Protein 3R5L (pdb70)

Structure (mmCIF, N/CA/C/O backbone):
data_3R5L
#
_entry.id   3R5L
#
_cell.length_a   67.167
_cell.length_b   71.045
_cell.length_c   50.528
_cell.angle_alpha   90.000
_cell.angle_beta   90.000
_cell.angle_gamma   90.000
#
_symmetry.space_group_name_H-M   'C 2 2 21'
#
loop_
_entity.id
_entity.type
_entity.pdbx_description
1 polymer 'Deazaflavin-dependent nitroreductase'
2 non-polymer '2-(N-MORPHOLINO)-ETHANESULFONIC ACID'
3 water water
#
loop_
_atom_site.group_PDB
_atom_site.id
_atom_site.type_symbol
_atom_site.label_atom_id
_atom_site.label_alt_id
_atom_site.label_comp_id
_atom_site.label_asym_id
_atom_site.label_entity_id
_atom_site.label_seq_id
_atom_site.pdbx_PDB_ins_code
_atom_site.Cartn_x
_atom_site.Cartn_y
_atom_site.Cartn_z
_atom_site.occupancy
_atom_site.B_iso_or_equiv
_atom_site.auth_seq_id
_atom_site.auth_comp_id
_atom_site.auth_asym_id
_atom_site.auth_atom_id
_atom_site.pdbx_PDB_model_num
ATOM 1 N N . GLY A 1 7 ? 24.577 -30.868 -4.597 1.00 49.67 36 GLY A N 1
ATOM 2 C CA . GLY A 1 7 ? 23.690 -29.998 -5.351 1.00 52.36 36 GLY A CA 1
ATOM 3 C C . GLY A 1 7 ? 23.683 -28.569 -4.821 1.00 50.36 36 GLY A C 1
ATOM 4 O O . GLY A 1 7 ? 22.605 -27.975 -4.639 1.00 45.35 36 GLY A O 1
ATOM 5 N N . LEU A 1 8 ? 24.883 -28.040 -4.544 1.00 46.10 37 LEU A N 1
ATOM 6 C CA . LEU A 1 8 ? 25.080 -26.648 -4.101 1.00 36.27 37 LEU A CA 1
ATOM 7 C C . LEU A 1 8 ? 25.319 -25.734 -5.294 1.00 38.75 37 LEU A C 1
ATOM 8 O O . LEU A 1 8 ? 25.525 -24.527 -5.122 1.00 37.74 37 LEU A O 1
ATOM 13 N N . GLY A 1 9 ? 25.305 -26.310 -6.497 1.00 41.33 38 GLY A N 1
ATOM 14 C CA . GLY A 1 9 ? 25.592 -25.552 -7.704 1.00 47.74 38 GLY A CA 1
ATOM 15 C C . GLY A 1 9 ? 26.906 -24.795 -7.602 1.00 46.66 38 GLY A C 1
ATOM 16 O O . GLY A 1 9 ? 27.957 -25.386 -7.328 1.00 48.99 38 GLY A O 1
ATOM 17 N N . GLY A 1 10 ? 26.849 -23.479 -7.795 1.00 35.93 39 GLY A N 1
ATOM 18 C CA . GLY A 1 10 ? 28.052 -22.667 -7.776 1.00 42.88 39 GLY A CA 1
ATOM 19 C C . GLY A 1 10 ? 28.225 -21.852 -6.513 1.00 41.20 39 GLY A C 1
ATOM 20 O O . GLY A 1 10 ? 29.149 -21.025 -6.443 1.00 39.08 39 GLY A O 1
ATOM 21 N N . THR A 1 11 ? 27.362 -22.105 -5.520 1.00 37.41 40 THR A N 1
ATOM 22 C CA . THR A 1 11 ? 27.214 -21.231 -4.333 1.00 39.87 40 THR A CA 1
ATOM 23 C C . THR A 1 11 ? 28.136 -21.574 -3.157 1.00 35.76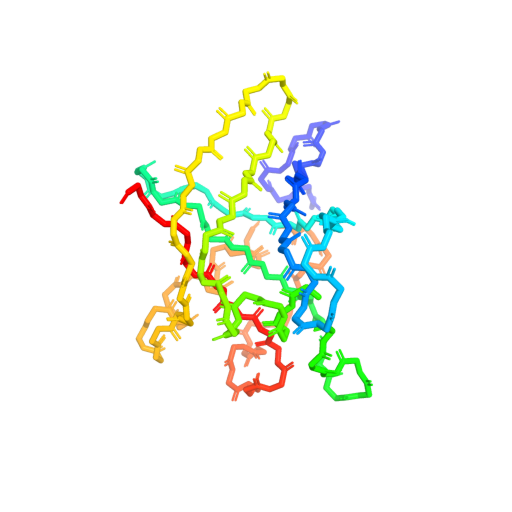 40 THR A C 1
ATOM 24 O O . THR A 1 11 ? 28.265 -20.780 -2.206 1.00 37.54 40 THR A O 1
ATOM 28 N N . PHE A 1 12 ? 28.772 -22.743 -3.209 1.00 36.27 41 PHE A N 1
ATOM 29 C CA . PHE A 1 12 ? 29.582 -23.207 -2.091 1.00 44.18 41 PHE A CA 1
ATOM 30 C C . PHE A 1 12 ? 28.775 -23.002 -0.816 1.00 38.69 41 PHE A C 1
ATOM 31 O O . PHE A 1 12 ? 27.607 -23.396 -0.741 1.00 40.28 41 PHE A O 1
ATOM 39 N N . GLN A 1 13 ? 29.377 -22.373 0.184 1.00 26.98 42 GLN A N 1
ATOM 40 C CA . GLN A 1 13 ? 28.682 -22.287 1.460 1.00 24.87 42 GLN A CA 1
ATOM 41 C C . GLN A 1 13 ? 27.991 -20.944 1.674 1.00 25.48 42 GLN A C 1
ATOM 42 O O . GLN A 1 13 ? 27.505 -20.669 2.757 1.00 28.63 42 GLN A O 1
ATOM 48 N N . LYS A 1 14 ? 27.973 -20.111 0.638 1.00 24.39 43 LYS A N 1
ATOM 49 C CA . LYS A 1 14 ? 27.323 -18.818 0.733 1.00 22.07 43 LYS A CA 1
ATOM 50 C C . LYS A 1 14 ? 26.599 -18.515 -0.554 1.00 25.97 43 LYS A C 1
ATOM 51 O O . LYS A 1 14 ? 27.228 -18.328 -1.598 1.00 27.80 43 LYS A O 1
ATOM 57 N N . ILE A 1 15 ? 25.274 -18.438 -0.482 1.00 16.43 44 ILE A N 1
ATOM 58 C CA . ILE A 1 15 ? 24.457 -18.112 -1.647 1.00 15.31 44 ILE A CA 1
ATOM 59 C C . ILE A 1 15 ? 24.577 -16.609 -1.997 1.00 14.67 44 ILE A C 1
ATOM 60 O O . ILE A 1 15 ? 24.269 -15.723 -1.204 1.00 15.58 44 ILE A O 1
ATOM 65 N N . PRO A 1 16 ? 25.058 -16.303 -3.196 1.00 14.10 45 PRO A N 1
ATOM 66 C CA . PRO A 1 16 ? 25.259 -14.869 -3.487 1.00 13.90 45 PRO A CA 1
ATOM 67 C C . PRO A 1 16 ? 23.967 -14.147 -3.780 1.00 14.41 45 PRO A C 1
ATOM 68 O O . PRO A 1 16 ? 23.138 -14.603 -4.587 1.00 16.81 45 PRO A O 1
ATOM 72 N N . VAL A 1 17 ? 23.811 -12.947 -3.194 1.00 13.01 46 VAL A N 1
ATOM 73 C CA . VAL A 1 17 ? 22.605 -12.149 -3.429 1.00 12.40 46 VAL A CA 1
ATOM 74 C C . VAL A 1 17 ? 23.097 -10.696 -3.541 1.00 19.97 46 VAL A C 1
ATOM 75 O O . VAL A 1 17 ? 23.998 -10.278 -2.807 1.00 23.28 46 VAL A O 1
ATOM 79 N N . ALA A 1 18 ? 22.523 -9.971 -4.479 1.00 12.93 47 ALA A N 1
ATOM 80 C CA . ALA A 1 18 ? 22.867 -8.532 -4.708 1.00 13.63 47 ALA A CA 1
ATOM 81 C C . ALA A 1 18 ? 21.723 -7.677 -4.215 1.00 19.14 47 ALA A C 1
ATOM 82 O O . ALA A 1 18 ? 20.568 -8.099 -4.292 1.00 18.05 47 ALA A O 1
ATOM 84 N N . LEU A 1 19 ? 22.022 -6.480 -3.693 1.00 12.31 48 LEU A N 1
ATOM 85 C CA . LEU A 1 19 ? 20.942 -5.579 -3.312 1.00 14.41 48 LEU A CA 1
ATOM 86 C C . LEU A 1 19 ? 20.820 -4.491 -4.372 1.00 14.34 48 LEU A C 1
ATOM 87 O O . LEU A 1 19 ? 21.731 -3.706 -4.568 1.00 14.71 48 LEU A O 1
ATOM 92 N N . LEU A 1 20 ? 19.707 -4.506 -5.091 1.00 12.66 49 LEU A N 1
ATOM 93 C CA . LEU A 1 20 ? 19.483 -3.572 -6.183 1.00 14.81 49 LEU A CA 1
ATOM 94 C C . LEU A 1 20 ? 18.692 -2.414 -5.674 1.00 13.00 49 LEU A C 1
ATOM 95 O O . LEU A 1 20 ? 17.593 -2.581 -5.140 1.00 14.68 49 LEU A O 1
ATOM 100 N N . THR A 1 21 ? 19.246 -1.219 -5.819 1.00 11.18 50 THR A N 1
ATOM 101 C CA . THR A 1 21 ? 18.458 -0.022 -5.527 1.00 12.44 50 THR A CA 1
ATOM 102 C C . THR A 1 21 ? 18.006 0.649 -6.819 1.00 12.56 50 THR A C 1
ATOM 103 O O . THR A 1 21 ? 18.829 0.906 -7.685 1.00 17.10 50 THR A O 1
ATOM 107 N N . THR A 1 22 ? 16.691 0.882 -6.922 1.00 12.27 51 THR A N 1
ATOM 108 C CA . THR A 1 22 ? 16.070 1.526 -8.073 1.00 11.09 51 THR A CA 1
ATOM 109 C C . THR A 1 22 ? 15.373 2.809 -7.538 1.00 12.22 51 THR A C 1
ATOM 110 O O . THR A 1 22 ? 15.254 2.998 -6.299 1.00 12.88 51 THR A O 1
ATOM 114 N N . THR A 1 23 ? 14.967 3.709 -8.442 1.00 12.25 52 THR A N 1
ATOM 115 C CA . THR A 1 23 ? 14.279 4.930 -8.043 1.00 10.17 52 THR A CA 1
ATOM 116 C C . THR A 1 23 ? 12.811 4.725 -8.361 1.00 11.34 52 THR A C 1
ATOM 117 O O . THR A 1 23 ? 12.467 4.380 -9.521 1.00 16.25 52 THR A O 1
ATOM 121 N N . GLY A 1 24 ? 11.961 5.028 -7.383 1.00 12.91 53 GLY A N 1
ATOM 122 C CA . GLY A 1 24 ? 10.510 4.953 -7.564 1.00 13.51 53 GLY A CA 1
ATOM 123 C C . GLY A 1 24 ? 10.002 5.761 -8.755 1.00 18.04 53 GLY A C 1
ATOM 124 O O . GLY A 1 24 ? 10.247 6.957 -8.888 1.00 17.98 53 GLY A O 1
ATOM 125 N N . ARG A 1 25 ? 9.275 5.102 -9.631 1.00 15.77 54 ARG A N 1
ATOM 126 C CA . ARG A 1 25 ? 8.787 5.751 -10.825 1.00 17.14 54 ARG A CA 1
ATOM 127 C C . ARG A 1 25 ? 7.700 6.769 -10.496 1.00 20.19 54 ARG A C 1
ATOM 128 O O . ARG A 1 25 ? 7.445 7.653 -11.297 1.00 21.85 54 ARG A O 1
ATOM 136 N N . LYS A 1 26 ? 7.109 6.672 -9.303 1.00 17.86 55 LYS A N 1
ATOM 137 C CA . LYS A 1 26 ? 6.131 7.677 -8.911 1.00 23.99 55 LYS A CA 1
ATOM 138 C C . LYS A 1 26 ? 6.685 8.598 -7.840 1.00 26.30 55 LYS A C 1
ATOM 139 O O . LYS A 1 26 ? 6.291 9.768 -7.756 1.00 30.66 55 LYS A O 1
ATOM 145 N N . THR A 1 27 ? 7.595 8.086 -7.020 1.00 22.84 56 THR A N 1
ATOM 146 C CA . THR A 1 27 ? 8.057 8.807 -5.835 1.00 23.13 56 THR A CA 1
ATOM 147 C C . THR A 1 27 ? 9.363 9.555 -6.016 1.00 24.09 56 THR A C 1
ATOM 148 O O . THR A 1 27 ? 9.651 10.518 -5.266 1.00 22.13 56 THR A O 1
ATOM 152 N N . GLY A 1 28 ? 10.161 9.086 -6.974 1.00 19.99 57 GLY A N 1
ATOM 153 C CA . GLY A 1 28 ? 11.547 9.499 -7.108 1.00 20.62 57 GLY A CA 1
ATOM 154 C C . GLY A 1 28 ? 12.409 9.248 -5.874 1.00 16.63 57 GLY A C 1
ATOM 155 O O . GLY A 1 28 ? 13.463 9.902 -5.702 1.00 17.88 57 GLY A O 1
ATOM 156 N N . GLN A 1 29 ? 12.003 8.292 -5.023 1.00 14.24 58 GLN A N 1
ATOM 157 C CA . GLN A 1 29 ? 12.799 7.870 -3.864 1.00 16.96 58 GLN A CA 1
ATOM 158 C C . GLN A 1 29 ? 13.303 6.437 -4.017 1.00 15.05 58 GLN A C 1
ATOM 159 O O . GLN A 1 29 ? 12.682 5.638 -4.707 1.00 16.14 58 GLN A O 1
ATOM 165 N N . PRO A 1 30 ? 14.435 6.143 -3.381 1.00 15.71 59 PRO A N 1
ATOM 166 C CA . PRO A 1 30 ? 15.012 4.810 -3.615 1.00 12.18 59 PRO A CA 1
ATOM 167 C C . PRO A 1 30 ? 14.177 3.681 -3.048 1.00 14.59 59 PRO A C 1
ATOM 168 O O . PRO A 1 30 ? 13.482 3.823 -2.040 1.00 15.23 59 PRO A O 1
ATOM 172 N N . ARG A 1 31 ? 14.308 2.512 -3.692 1.00 12.29 60 ARG A N 1
ATOM 173 C CA . ARG A 1 31 ? 13.720 1.265 -3.172 1.00 12.04 60 ARG A CA 1
ATOM 174 C C . ARG A 1 31 ? 14.776 0.183 -3.299 1.00 12.39 60 ARG A C 1
ATOM 175 O O . ARG A 1 31 ? 15.494 0.178 -4.301 1.00 17.03 60 ARG A O 1
ATOM 183 N N . VAL A 1 32 ? 14.867 -0.741 -2.321 1.00 11.97 61 VAL A N 1
ATOM 184 C CA . VAL A 1 32 ? 15.912 -1.795 -2.431 1.00 12.77 61 VAL A CA 1
ATOM 185 C C . VAL A 1 32 ? 15.283 -3.188 -2.508 1.00 14.35 61 VAL A C 1
ATOM 186 O O . VAL A 1 32 ? 14.223 -3.403 -1.942 1.00 14.20 61 VAL A O 1
ATOM 190 N N . ASN A 1 33 ? 15.906 -4.062 -3.296 1.00 12.47 62 ASN A N 1
ATOM 191 C CA . ASN A 1 33 ? 15.417 -5.449 -3.485 1.00 11.82 62 ASN A CA 1
ATOM 192 C C . ASN A 1 33 ? 16.617 -6.393 -3.579 1.00 13.34 62 ASN A C 1
ATOM 193 O O . ASN A 1 33 ? 17.479 -6.235 -4.417 1.00 14.90 62 ASN A O 1
ATOM 198 N N . PRO A 1 34 ? 16.619 -7.462 -2.751 1.00 13.06 63 PRO A N 1
ATOM 199 C CA . PRO A 1 34 ? 17.644 -8.520 -2.927 1.00 12.64 63 PRO A CA 1
ATOM 200 C C . PRO A 1 34 ? 17.294 -9.425 -4.074 1.00 13.27 63 PRO A C 1
ATOM 201 O O . PRO A 1 34 ? 16.117 -9.817 -4.211 1.00 15.61 63 PRO A O 1
ATOM 205 N N . LEU A 1 35 ? 18.284 -9.700 -4.910 1.00 11.13 64 LEU A N 1
ATOM 206 C CA . LEU A 1 35 ? 18.039 -10.480 -6.140 1.00 10.08 64 LEU A CA 1
ATOM 207 C C . LEU A 1 35 ? 19.199 -11.396 -6.362 1.00 11.74 64 LEU A C 1
ATOM 208 O O . LEU A 1 35 ? 20.350 -11.044 -6.082 1.00 11.63 64 LEU A O 1
ATOM 213 N N . TYR A 1 36 ? 18.943 -12.565 -6.997 1.00 10.27 65 TYR A N 1
ATOM 214 C CA . TYR A 1 36 ? 20.062 -13.341 -7.468 1.00 13.42 65 TYR A CA 1
ATOM 215 C C . TYR A 1 36 ? 20.670 -12.701 -8.754 1.00 15.39 65 TYR A C 1
ATOM 216 O O . TYR A 1 36 ? 20.040 -11.893 -9.428 1.00 13.06 65 TYR A O 1
ATOM 225 N N . PHE A 1 37 ? 21.933 -13.018 -9.019 1.00 12.34 66 PHE A N 1
ATOM 226 C CA . PHE A 1 37 ? 22.640 -12.318 -10.089 1.00 14.62 66 PHE A CA 1
ATOM 227 C C . PHE A 1 37 ? 23.790 -13.116 -10.661 1.00 13.35 66 PHE A C 1
ATOM 228 O O . PHE A 1 37 ? 24.167 -14.177 -10.112 1.00 14.02 66 PHE A O 1
ATOM 236 N N . LEU A 1 38 ? 24.301 -12.677 -11.815 1.00 13.07 67 LEU A N 1
ATOM 237 C CA . LEU A 1 38 ? 25.566 -13.199 -12.275 1.00 13.11 67 LEU A CA 1
ATOM 238 C C . LEU A 1 38 ? 26.456 -12.012 -12.529 1.00 17.45 67 LEU A C 1
ATOM 239 O O . LEU A 1 38 ? 25.990 -10.922 -12.894 1.00 16.35 67 LEU A O 1
ATOM 244 N N . ARG A 1 39 ? 27.755 -12.200 -12.419 1.00 18.80 68 ARG A N 1
ATOM 245 C CA A ARG A 1 39 ? 28.638 -11.147 -12.905 0.56 21.59 68 ARG A CA 1
ATOM 246 C CA B ARG A 1 39 ? 28.697 -11.168 -12.835 0.44 24.35 68 ARG A CA 1
ATOM 247 C C . ARG A 1 39 ? 29.311 -11.588 -14.172 1.00 27.60 68 ARG A C 1
ATOM 248 O O . ARG A 1 39 ? 29.832 -12.698 -14.278 1.00 28.48 68 ARG A O 1
ATOM 263 N N . ASP A 1 40 ? 29.281 -10.716 -15.164 1.00 20.78 69 ASP A N 1
ATOM 264 C CA . ASP A 1 40 ? 29.877 -11.035 -16.454 1.00 24.65 69 ASP A CA 1
ATOM 265 C C . ASP A 1 40 ? 30.764 -9.898 -16.836 1.00 34.27 69 ASP A C 1
ATOM 266 O O . ASP A 1 40 ? 30.315 -8.964 -17.490 1.00 28.77 69 ASP A O 1
ATOM 271 N N . GLY A 1 41 ? 32.017 -9.970 -16.408 1.00 39.02 70 GLY A N 1
ATOM 272 C CA . GLY A 1 41 ? 32.926 -8.864 -16.598 1.00 41.01 70 GLY A CA 1
ATOM 273 C C . GLY A 1 41 ? 32.420 -7.708 -15.777 1.00 38.60 70 GLY A C 1
ATOM 274 O O . GLY A 1 41 ? 32.293 -7.821 -14.550 1.00 34.41 70 GLY A O 1
ATOM 275 N N . GLY A 1 42 ? 32.114 -6.600 -16.452 1.00 27.83 71 GLY A N 1
ATOM 276 C CA . GLY A 1 42 ? 31.664 -5.396 -15.779 1.00 27.25 71 GLY A CA 1
ATOM 277 C C . GLY A 1 42 ? 30.151 -5.344 -15.649 1.00 25.00 71 GLY A C 1
ATOM 278 O O . GLY A 1 42 ? 29.589 -4.431 -15.030 1.00 28.64 71 GLY A O 1
ATOM 279 N N . ARG A 1 43 ? 29.485 -6.350 -16.207 1.00 22.72 72 ARG A N 1
ATOM 280 C CA . ARG A 1 43 ? 28.019 -6.365 -16.162 1.00 23.09 72 ARG A CA 1
ATOM 281 C C . ARG A 1 43 ? 27.580 -7.088 -14.915 1.00 17.64 72 ARG A C 1
ATOM 282 O O . ARG A 1 43 ? 28.238 -8.006 -14.432 1.00 21.72 72 ARG A O 1
ATOM 290 N N . VAL A 1 44 ? 26.412 -6.727 -14.438 1.00 15.26 73 VAL A N 1
ATOM 291 C CA . VAL A 1 44 ? 25.740 -7.526 -13.437 1.00 16.45 73 VAL A CA 1
ATOM 292 C C . VAL A 1 44 ? 24.384 -7.837 -14.024 1.00 14.57 73 VAL A C 1
ATOM 293 O O . VAL A 1 44 ? 23.630 -6.938 -14.387 1.00 19.95 73 VAL A O 1
ATOM 297 N N . ILE A 1 45 ? 24.086 -9.115 -14.134 1.00 11.38 74 ILE A N 1
ATOM 298 C CA . ILE A 1 45 ? 22.796 -9.553 -14.611 1.00 13.60 74 ILE A CA 1
ATOM 299 C C . ILE A 1 45 ? 21.945 -9.938 -13.417 1.00 15.82 74 ILE A C 1
ATOM 300 O O . ILE A 1 45 ? 22.316 -10.780 -12.636 1.00 18.82 74 ILE A O 1
ATOM 305 N N . VAL A 1 46 ? 20.765 -9.351 -13.294 1.00 13.68 75 VAL A N 1
ATOM 306 C CA . VAL A 1 46 ? 19.867 -9.693 -12.193 1.00 13.73 75 VAL A CA 1
ATOM 307 C C . VAL A 1 46 ? 18.582 -10.276 -12.728 1.00 14.44 75 VAL A C 1
ATOM 308 O O . VAL A 1 46 ? 18.221 -10.042 -13.881 1.00 16.87 75 VAL A O 1
ATOM 312 N N . ALA A 1 47 ? 17.948 -11.121 -11.937 1.00 14.98 76 ALA A N 1
ATOM 313 C CA . ALA A 1 47 ? 16.741 -11.809 -12.375 1.00 13.92 76 ALA A CA 1
ATOM 314 C C . ALA A 1 47 ? 15.840 -12.140 -11.223 1.00 15.19 76 ALA A C 1
ATOM 315 O O . ALA A 1 47 ? 16.248 -12.179 -10.070 1.00 18.07 76 ALA A O 1
ATOM 317 N N . ALA A 1 48 ? 14.576 -12.357 -11.551 1.00 22.52 77 ALA A N 1
ATOM 318 C CA . ALA A 1 48 ? 13.659 -12.940 -10.589 1.00 30.41 77 ALA A CA 1
ATOM 319 C C . ALA A 1 48 ? 13.489 -14.378 -11.044 1.00 30.18 77 ALA A C 1
ATOM 320 O O . ALA A 1 48 ? 13.780 -14.676 -12.193 1.00 36.83 77 ALA A O 1
ATOM 322 N N . SER A 1 49 ? 13.003 -15.296 -10.199 1.00 37.21 78 SER A N 1
ATOM 323 C CA . SER A 1 49 ? 12.801 -16.668 -10.698 1.00 39.04 78 SER A CA 1
ATOM 324 C C . SER A 1 49 ? 11.360 -16.985 -11.074 1.00 42.44 78 SER A C 1
ATOM 325 O O . SER A 1 49 ? 11.080 -18.026 -11.672 1.00 42.02 78 SER A O 1
ATOM 328 N N . LYS A 1 50 ? 10.444 -16.094 -10.719 1.00 35.81 79 LYS A N 1
ATOM 329 C CA . LYS A 1 50 ? 9.033 -16.369 -10.936 1.00 37.49 79 LYS A CA 1
ATOM 330 C C . LYS A 1 50 ? 8.432 -15.306 -11.830 1.00 29.25 79 LYS A C 1
ATOM 331 O O . LYS A 1 50 ? 8.819 -14.152 -11.756 1.00 32.14 79 LYS A O 1
ATOM 337 N N . GLY A 1 51 ? 7.470 -15.701 -12.647 1.00 34.03 80 GLY A N 1
ATOM 338 C CA . GLY A 1 51 ? 6.769 -14.756 -13.498 1.00 34.80 80 GLY A CA 1
ATOM 339 C C . GLY A 1 51 ? 5.301 -14.963 -13.222 1.00 33.57 80 GLY A C 1
ATOM 340 O O . GLY A 1 51 ? 4.913 -15.149 -12.076 1.00 30.47 80 GLY A O 1
ATOM 341 N N . GLY A 1 52 ? 4.482 -14.953 -14.262 1.00 34.52 81 GLY A N 1
ATOM 342 C CA . GLY A 1 52 ? 3.052 -15.157 -14.084 1.00 34.55 81 GLY A CA 1
AT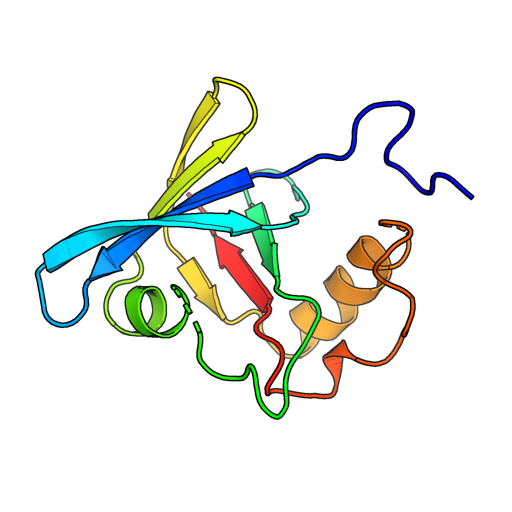OM 343 C C . GLY A 1 52 ? 2.438 -14.161 -13.096 1.00 34.36 81 GLY A C 1
ATOM 344 O O . GLY A 1 52 ? 2.447 -12.953 -13.317 1.00 31.86 81 GLY A O 1
ATOM 345 N N . ALA A 1 53 ? 1.899 -14.652 -11.988 1.00 38.70 82 ALA A N 1
ATOM 346 C CA . ALA A 1 53 ? 1.284 -13.752 -11.000 1.00 39.70 82 ALA A CA 1
ATOM 347 C C . ALA A 1 53 ? 2.286 -12.730 -10.408 1.00 34.02 82 ALA A C 1
ATOM 348 O O . ALA A 1 53 ? 1.908 -11.636 -10.004 1.00 33.71 82 ALA A O 1
ATOM 350 N N . GLU A 1 54 ? 3.570 -13.070 -10.416 1.00 33.20 83 GLU A N 1
ATOM 351 C CA . GLU A 1 54 ? 4.602 -12.155 -9.919 1.00 32.35 83 GLU A CA 1
ATOM 352 C C . GLU A 1 54 ? 5.231 -11.257 -10.989 1.00 31.16 83 GLU A C 1
ATOM 353 O O . GLU A 1 54 ? 6.252 -10.620 -10.729 1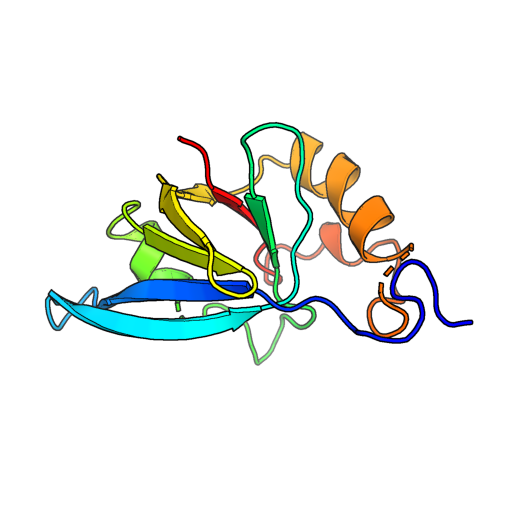.00 30.70 83 GLU A O 1
ATOM 359 N N . LYS A 1 55 ? 4.644 -11.189 -12.180 1.00 26.30 84 LYS A N 1
ATOM 360 C CA . LYS A 1 55 ? 5.226 -10.351 -13.233 1.00 25.55 84 LYS A CA 1
ATOM 361 C C . LYS A 1 55 ? 5.257 -8.876 -12.832 1.00 24.65 84 LYS A C 1
ATOM 362 O O . LYS A 1 55 ? 4.504 -8.467 -11.959 1.00 24.49 84 LYS A O 1
ATOM 368 N N . ASN A 1 56 ? 6.121 -8.097 -13.495 1.00 21.42 85 ASN A N 1
ATOM 369 C CA . ASN A 1 56 ? 6.231 -6.655 -13.257 1.00 21.44 85 ASN A CA 1
ATOM 370 C C . ASN A 1 56 ? 6.377 -6.264 -11.784 1.00 22.93 85 ASN A C 1
ATOM 371 O O . ASN A 1 56 ? 5.595 -5.472 -11.262 1.00 24.74 85 ASN A O 1
ATOM 376 N N . PRO A 1 57 ? 7.385 -6.811 -11.097 1.00 18.40 86 PRO A N 1
ATOM 377 C CA . PRO A 1 57 ? 7.638 -6.377 -9.727 1.00 18.70 86 PRO A CA 1
ATOM 378 C C . PRO A 1 57 ? 8.076 -4.890 -9.749 1.00 15.69 86 PRO A C 1
ATOM 379 O O . PRO A 1 57 ? 8.457 -4.388 -10.832 1.00 16.10 86 PRO A O 1
ATOM 391 N N . TRP A 1 59 ? 10.585 -3.157 -8.674 1.00 14.08 88 TRP A N 1
ATOM 392 C CA . TRP A 1 59 ? 11.940 -2.804 -9.034 1.00 13.15 88 TRP A CA 1
ATOM 393 C C . TRP A 1 59 ? 12.099 -2.784 -10.558 1.00 11.64 88 TRP A C 1
ATOM 394 O O . TRP A 1 59 ? 12.902 -2.013 -11.076 1.00 12.46 88 TRP A O 1
ATOM 405 N N . TYR A 1 60 ? 11.447 -3.738 -11.232 1.00 11.78 89 TYR A N 1
ATOM 406 C CA . TYR A 1 60 ? 11.532 -3.834 -12.667 1.00 11.19 89 TYR A CA 1
ATOM 407 C C . TYR A 1 60 ? 10.848 -2.655 -13.322 1.00 14.93 89 TYR A C 1
ATOM 408 O O . TYR A 1 60 ? 11.406 -2.036 -14.225 1.00 15.29 89 TYR A O 1
ATOM 417 N N . LEU A 1 61 ? 9.619 -2.354 -12.903 1.00 13.34 90 LEU A N 1
ATOM 418 C CA . LEU A 1 61 ? 8.977 -1.168 -13.414 1.00 16.30 90 LEU A CA 1
ATOM 419 C C . LEU A 1 61 ? 9.788 0.107 -13.162 1.00 14.83 90 LEU A C 1
ATOM 420 O O . LEU A 1 61 ? 9.808 1.003 -14.023 1.00 15.47 90 LEU A O 1
ATOM 425 N N . ASN A 1 62 ? 10.418 0.206 -12.008 1.00 12.99 91 ASN A N 1
ATOM 426 C CA . ASN A 1 62 ? 11.226 1.381 -11.693 1.00 11.51 91 ASN A CA 1
ATOM 427 C C . ASN A 1 62 ? 12.349 1.493 -12.683 1.00 16.46 91 ASN A C 1
ATOM 428 O O . ASN A 1 62 ? 12.553 2.587 -13.238 1.00 16.40 91 ASN A O 1
ATOM 433 N N . LEU A 1 63 ? 13.051 0.398 -12.976 1.00 13.43 92 LEU A N 1
ATOM 434 C CA . LEU A 1 63 ? 14.194 0.579 -13.822 1.00 14.44 92 LEU A CA 1
ATOM 435 C C . LEU A 1 63 ? 13.842 0.667 -15.301 1.00 17.00 92 LEU A C 1
ATOM 436 O O . LEU A 1 63 ? 14.633 1.151 -16.071 1.00 19.85 92 LEU A O 1
ATOM 441 N N . LYS A 1 64 ? 12.643 0.230 -15.686 1.00 15.77 93 LYS A N 1
ATOM 442 C CA . LYS A 1 64 ? 12.188 0.511 -17.036 1.00 22.41 93 LYS A CA 1
ATOM 443 C C . LYS A 1 64 ? 11.939 2.005 -17.215 1.00 22.16 93 LYS A C 1
ATOM 444 O O . LYS A 1 64 ? 12.182 2.497 -18.302 1.00 24.26 93 LYS A O 1
ATOM 450 N N . ALA A 1 65 ? 11.500 2.700 -16.159 1.00 18.19 94 ALA A N 1
ATOM 451 C CA . ALA A 1 65 ? 11.220 4.140 -16.215 1.00 20.54 94 ALA A CA 1
ATOM 452 C C . ALA A 1 65 ? 12.481 4.980 -16.042 1.00 23.79 94 ALA A C 1
ATOM 453 O O . ALA A 1 65 ? 12.569 6.128 -16.555 1.00 23.23 94 ALA A O 1
ATOM 455 N N . ASN A 1 66 ? 13.439 4.448 -15.297 1.00 16.63 95 ASN A N 1
ATOM 456 C CA . ASN A 1 66 ? 14.661 5.184 -14.937 1.00 14.20 95 ASN A CA 1
ATOM 457 C C . ASN A 1 66 ? 15.791 4.140 -14.827 1.00 14.16 95 ASN A C 1
ATOM 458 O O . ASN A 1 66 ? 15.883 3.436 -13.785 1.00 15.00 95 ASN A O 1
ATOM 463 N N . PRO A 1 67 ? 16.651 4.058 -15.860 1.00 14.00 96 PRO A N 1
ATOM 464 C CA . PRO A 1 67 ? 17.676 2.990 -15.864 1.00 14.35 96 PRO A CA 1
ATOM 465 C C . PRO A 1 67 ? 18.799 3.113 -14.828 1.00 17.37 96 PRO A C 1
ATOM 466 O O . PRO A 1 67 ? 19.561 2.175 -14.677 1.00 14.38 96 PRO A O 1
ATOM 470 N N . LYS A 1 68 ? 18.921 4.227 -14.099 1.00 13.66 97 LYS A N 1
ATOM 471 C CA . LYS A 1 68 ? 20.019 4.377 -13.168 1.00 12.42 97 LYS A CA 1
ATOM 472 C C . LYS A 1 68 ? 19.783 3.620 -11.901 1.00 16.10 97 LYS A C 1
ATOM 473 O O . LYS A 1 68 ? 18.734 3.775 -11.275 1.00 16.69 97 LYS A O 1
ATOM 479 N N . VAL A 1 69 ? 20.715 2.700 -11.621 1.00 11.50 98 VAL A N 1
ATOM 480 C CA . VAL A 1 69 ? 20.557 1.836 -10.446 1.00 11.57 98 VAL A CA 1
ATOM 481 C C . VAL A 1 69 ? 21.832 1.755 -9.673 1.00 13.65 98 VAL A C 1
ATOM 482 O O . VAL A 1 69 ? 22.901 2.163 -10.132 1.00 14.66 98 VAL A O 1
ATOM 486 N N . GLN A 1 70 ? 21.725 1.297 -8.424 1.00 12.72 99 GLN A N 1
ATOM 487 C CA . GLN A 1 70 ? 22.908 0.935 -7.659 1.00 12.83 99 GLN A CA 1
ATOM 488 C C . GLN A 1 70 ? 22.815 -0.544 -7.305 1.00 14.12 99 GLN A C 1
ATOM 489 O O . GLN A 1 70 ? 21.735 -1.045 -7.051 1.00 12.94 99 GLN A O 1
ATOM 495 N N . VAL A 1 71 ? 23.942 -1.226 -7.344 1.00 11.18 100 VAL A N 1
ATOM 496 C CA . VAL A 1 71 ? 23.960 -2.634 -6.917 1.00 15.27 100 VAL A CA 1
ATOM 497 C C . VAL A 1 71 ? 25.007 -2.758 -5.832 1.00 13.87 100 VAL A C 1
ATOM 498 O O . VAL A 1 71 ? 26.133 -2.255 -5.965 1.00 16.83 100 VAL A O 1
ATOM 502 N N . GLN A 1 72 ? 24.609 -3.362 -4.709 1.00 13.26 101 GLN A N 1
ATOM 503 C CA . GLN A 1 72 ? 25.512 -3.651 -3.604 1.00 13.14 101 GLN A CA 1
ATOM 504 C C . GLN A 1 72 ? 25.747 -5.162 -3.585 1.00 17.53 101 GLN A C 1
ATOM 505 O O . GLN A 1 72 ? 24.813 -5.927 -3.525 1.00 15.78 101 GLN A O 1
ATOM 511 N N . ILE A 1 73 ? 27.001 -5.585 -3.642 1.00 14.65 102 ILE A N 1
ATOM 512 C CA . ILE A 1 73 ? 27.334 -7.022 -3.575 1.00 14.93 102 ILE A CA 1
ATOM 513 C C . ILE A 1 73 ? 28.354 -7.113 -2.470 1.00 23.71 102 ILE A C 1
ATOM 514 O O . ILE A 1 73 ? 29.427 -6.510 -2.556 1.00 20.35 102 ILE A O 1
ATOM 519 N N . LYS A 1 74 ? 28.024 -7.834 -1.406 1.00 19.96 103 LYS A N 1
ATOM 520 C CA . LYS A 1 74 ? 28.825 -7.755 -0.192 1.00 23.83 103 LYS A CA 1
ATOM 521 C C . LYS A 1 74 ? 28.885 -6.311 0.299 1.00 19.90 103 LYS A C 1
ATOM 522 O O . LYS A 1 74 ? 27.852 -5.691 0.494 1.00 23.60 103 LYS A O 1
ATOM 528 N N . LYS A 1 75 ? 30.079 -5.756 0.384 1.00 22.19 104 LYS A N 1
ATOM 529 C CA . LYS A 1 75 ? 30.210 -4.330 0.723 1.00 27.35 104 LYS A CA 1
ATOM 530 C C . LYS A 1 75 ? 30.657 -3.401 -0.441 1.00 25.52 104 LYS A C 1
ATOM 531 O O . LYS A 1 75 ? 30.921 -2.197 -0.226 1.00 28.54 104 LYS A O 1
ATOM 537 N N . GLU A 1 76 ? 30.715 -3.956 -1.657 1.00 22.81 105 GLU A N 1
ATOM 538 C CA . GLU A 1 76 ? 31.008 -3.205 -2.883 1.00 20.81 105 GLU A CA 1
ATOM 539 C C . GLU A 1 76 ? 29.721 -2.558 -3.379 1.00 17.07 105 GLU A C 1
ATOM 540 O O . GLU A 1 76 ? 28.679 -3.196 -3.426 1.00 21.25 105 GLU A O 1
ATOM 546 N N . VAL A 1 77 ? 29.792 -1.274 -3.736 1.00 17.89 106 VAL 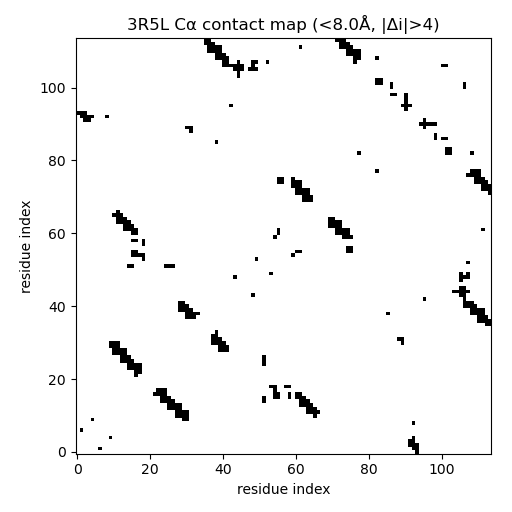A N 1
ATOM 547 C CA . VAL A 1 77 ? 28.624 -0.545 -4.214 1.00 17.95 106 VAL A CA 1
ATOM 548 C C . VAL A 1 77 ? 28.963 -0.071 -5.622 1.00 21.54 106 VAL A C 1
ATOM 549 O O . VAL A 1 77 ? 29.988 0.616 -5.809 1.00 26.61 106 VAL A O 1
ATOM 553 N N . LEU A 1 78 ? 28.129 -0.426 -6.593 1.00 16.98 107 LEU A N 1
ATOM 554 C CA . LEU A 1 78 ? 28.340 -0.083 -8.021 1.00 16.83 107 LEU A CA 1
ATOM 555 C C . LEU A 1 78 ? 27.230 0.810 -8.533 1.00 20.22 107 LEU A C 1
ATOM 556 O O . LEU A 1 78 ? 26.057 0.539 -8.281 1.00 19.06 107 LEU A O 1
ATOM 561 N N . ASP A 1 79 ? 27.569 1.827 -9.327 1.00 17.43 108 ASP A N 1
ATOM 562 C CA . ASP A 1 79 ? 26.564 2.631 -9.988 1.00 18.01 108 ASP A CA 1
ATOM 563 C C . ASP A 1 79 ? 26.491 2.122 -11.437 1.00 19.69 108 ASP A C 1
ATOM 564 O O . ASP A 1 79 ? 27.503 2.102 -12.134 1.00 23.57 108 ASP A O 1
ATOM 569 N N . LEU A 1 80 ? 25.315 1.693 -11.866 1.00 17.37 109 LEU A N 1
ATOM 570 C CA . LEU A 1 80 ? 25.169 1.080 -13.180 1.00 15.96 109 LEU A CA 1
ATOM 571 C C . LEU A 1 80 ? 23.943 1.562 -13.890 1.00 15.94 109 LEU A C 1
ATOM 572 O O . LEU A 1 80 ? 23.143 2.281 -13.304 1.00 17.53 109 LEU A O 1
ATOM 577 N N . THR A 1 81 ? 23.830 1.232 -15.175 1.00 14.74 110 THR A N 1
ATOM 578 C CA A THR A 1 81 ? 22.637 1.541 -15.947 0.64 16.52 110 THR A CA 1
ATOM 579 C CA B THR A 1 81 ? 22.628 1.546 -15.940 0.36 15.99 110 THR A CA 1
ATOM 580 C C . THR A 1 81 ? 21.987 0.244 -16.396 1.00 16.36 110 THR A C 1
ATOM 581 O O . THR A 1 81 ? 22.666 -0.633 -16.938 1.00 19.99 110 THR A O 1
ATOM 588 N N . ALA A 1 82 ? 20.680 0.156 -16.206 1.00 12.71 111 ALA A N 1
ATOM 589 C CA . ALA A 1 82 ? 19.969 -1.112 -16.433 1.00 15.27 111 ALA A CA 1
ATOM 590 C C . ALA A 1 82 ? 19.160 -1.120 -17.728 1.00 16.64 111 ALA A C 1
ATOM 591 O O . ALA A 1 82 ? 18.583 -0.112 -18.125 1.00 18.38 111 ALA A O 1
ATOM 593 N N . ARG A 1 83 ? 19.051 -2.301 -18.362 1.00 14.09 112 ARG A N 1
ATOM 594 C CA . ARG A 1 83 ? 18.209 -2.482 -19.525 1.00 15.17 112 ARG A CA 1
ATOM 595 C C . ARG A 1 83 ? 17.731 -3.955 -19.583 1.00 13.64 112 ARG A C 1
ATOM 596 O O . ARG A 1 83 ? 18.334 -4.818 -18.945 1.00 16.78 112 ARG A O 1
ATOM 604 N N . ASP A 1 84 ? 16.646 -4.213 -20.298 1.00 15.96 113 ASP A N 1
ATOM 605 C CA . ASP A 1 84 ? 16.288 -5.636 -20.506 1.00 18.14 113 ASP A CA 1
ATOM 606 C C . ASP A 1 84 ? 17.423 -6.357 -21.227 1.00 17.40 113 ASP A C 1
ATOM 607 O O . ASP A 1 84 ? 18.012 -5.863 -22.177 1.00 19.00 113 ASP A O 1
ATOM 612 N N . ALA A 1 85 ? 17.624 -7.609 -20.803 1.00 14.95 114 ALA A N 1
ATOM 613 C CA . ALA A 1 85 ? 18.390 -8.542 -21.546 1.00 13.56 114 ALA A CA 1
ATOM 614 C C . ALA A 1 85 ? 17.650 -8.712 -22.893 1.00 13.87 114 ALA A C 1
ATOM 615 O O . ALA A 1 85 ? 16.398 -8.903 -22.912 1.00 15.10 114 ALA A O 1
ATOM 617 N N . THR A 1 86 ? 18.397 -8.723 -23.981 1.00 13.26 115 THR A N 1
ATOM 618 C CA . THR A 1 86 ? 17.827 -9.0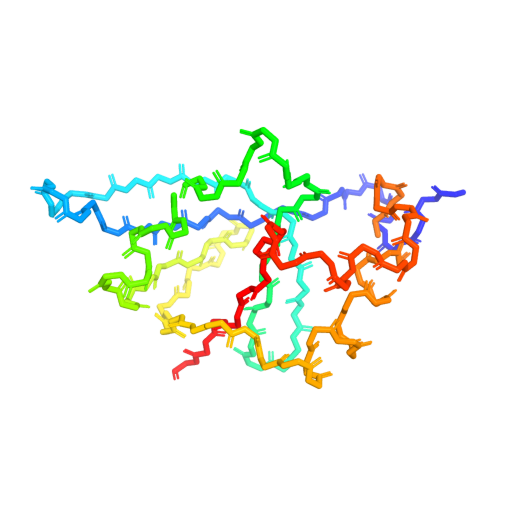82 -25.316 1.00 14.12 115 THR A CA 1
ATOM 619 C C . THR A 1 86 ? 17.461 -10.556 -25.291 1.00 15.85 115 THR A C 1
ATOM 620 O O . THR A 1 86 ? 17.915 -11.283 -24.408 1.00 15.72 115 THR A O 1
ATOM 624 N N . ASP A 1 87 ? 16.669 -11.023 -26.264 1.00 18.28 116 ASP A N 1
ATOM 625 C CA . ASP A 1 87 ? 16.378 -12.466 -26.296 1.00 17.85 116 ASP A CA 1
ATOM 626 C C . ASP A 1 87 ? 17.630 -13.333 -26.355 1.00 15.97 116 ASP A C 1
ATOM 627 O O . ASP A 1 87 ? 17.709 -14.398 -25.712 1.00 17.09 116 ASP A O 1
ATOM 632 N N . GLU A 1 88 ? 18.606 -12.916 -27.139 1.00 15.53 117 GLU A N 1
ATOM 633 C CA . GLU A 1 88 ? 19.839 -13.696 -27.179 1.00 17.15 117 GLU A CA 1
ATOM 634 C C . GLU A 1 88 ? 20.503 -13.757 -25.814 1.00 18.49 117 GLU A C 1
ATOM 635 O O . GLU A 1 88 ? 20.975 -14.822 -25.397 1.00 18.08 117 GLU A O 1
ATOM 641 N N . GLU A 1 89 ? 20.582 -12.626 -25.142 1.00 13.77 118 GLU A N 1
ATOM 642 C CA . GLU A 1 89 ? 21.128 -12.604 -23.782 1.00 15.42 118 GLU A CA 1
ATOM 643 C C . GLU A 1 89 ? 20.303 -13.418 -22.804 1.00 14.37 118 GLU A C 1
ATOM 644 O O . GLU A 1 89 ? 20.863 -14.054 -21.906 1.00 16.19 118 GLU A O 1
ATOM 650 N N . ARG A 1 90 ? 18.963 -13.416 -22.927 1.00 12.55 119 ARG A N 1
ATOM 651 C CA . ARG A 1 90 ? 18.164 -14.259 -22.016 1.00 11.21 119 ARG A CA 1
ATOM 652 C C . ARG A 1 90 ? 18.577 -15.718 -22.151 1.00 13.75 119 ARG A C 1
ATOM 653 O O . ARG A 1 90 ? 18.740 -16.423 -21.174 1.00 14.01 119 ARG A O 1
ATOM 661 N N . ALA A 1 91 ? 18.748 -16.151 -23.381 1.00 11.85 120 ALA A N 1
ATOM 662 C CA . ALA A 1 91 ? 19.040 -17.581 -23.651 1.00 10.79 120 ALA A CA 1
ATOM 663 C C . ALA A 1 91 ? 20.461 -17.902 -23.260 1.00 13.86 120 ALA A C 1
ATOM 664 O O . ALA A 1 91 ? 20.791 -19.057 -22.984 1.00 19.71 120 ALA A O 1
ATOM 666 N N . GLU A 1 92 ? 21.327 -16.891 -23.268 1.00 16.59 121 GLU A N 1
ATOM 667 C CA . GLU A 1 92 ? 22.740 -17.094 -22.870 1.00 18.53 121 GLU A CA 1
ATOM 668 C C . GLU A 1 92 ? 22.944 -17.110 -21.345 1.00 16.52 121 GLU A C 1
ATOM 669 O O . GLU A 1 92 ? 23.636 -17.983 -20.806 1.00 25.01 121 GLU A O 1
ATOM 675 N N . TYR A 1 93 ? 22.293 -16.206 -20.656 1.00 12.22 122 TYR A N 1
ATOM 676 C CA . TYR A 1 93 ? 22.480 -16.063 -19.196 1.00 12.11 122 TYR A CA 1
ATOM 677 C C . TYR A 1 93 ? 21.616 -16.957 -18.359 1.00 14.66 122 TYR A C 1
ATOM 678 O O . TYR A 1 93 ? 21.996 -17.310 -17.235 1.00 15.67 122 TYR A O 1
ATOM 687 N N . TRP A 1 94 ? 20.387 -17.221 -18.790 1.00 13.32 123 TRP A N 1
ATOM 688 C CA . TRP A 1 94 ? 19.522 -18.088 -17.988 1.00 15.52 123 TRP A CA 1
ATOM 689 C C . TRP A 1 94 ? 20.127 -19.453 -17.667 1.00 13.01 123 TRP A C 1
ATOM 690 O O . TRP A 1 94 ? 20.105 -19.845 -16.495 1.00 15.28 123 TRP A O 1
ATOM 701 N N . PRO A 1 95 ? 20.725 -20.137 -18.629 1.00 13.41 124 PRO A N 1
ATOM 702 C CA . PRO A 1 95 ? 21.341 -21.415 -18.211 1.00 18.03 124 PRO A CA 1
ATOM 703 C C . PRO A 1 95 ? 22.456 -21.251 -17.185 1.00 17.07 124 PRO A C 1
ATOM 704 O O . PRO A 1 95 ? 22.659 -22.160 -16.376 1.00 17.02 124 PRO A O 1
ATOM 708 N N . GLN A 1 96 ? 23.137 -20.112 -17.180 1.00 18.68 125 GLN A N 1
ATOM 709 C CA . GLN A 1 96 ? 24.183 -19.859 -16.206 1.00 15.81 125 GLN A CA 1
ATOM 710 C C . GLN A 1 96 ? 23.587 -19.653 -14.828 1.00 13.40 125 GLN A C 1
ATOM 711 O O . GLN A 1 96 ? 24.160 -20.094 -13.806 1.00 16.22 125 GLN A O 1
ATOM 717 N N . LEU A 1 97 ? 22.431 -18.957 -14.764 1.00 10.38 126 LEU A N 1
ATOM 718 C CA . LEU A 1 97 ? 21.734 -18.799 -13.497 1.00 13.98 126 LEU A CA 1
ATOM 719 C C . LEU A 1 97 ? 21.218 -20.159 -12.979 1.00 13.14 126 LEU A C 1
ATOM 720 O O . LEU A 1 97 ? 21.335 -20.456 -11.774 1.00 13.52 126 LEU A O 1
ATOM 725 N N . VAL A 1 98 ? 20.690 -20.993 -13.864 1.00 13.11 127 VAL A N 1
ATOM 726 C CA . VAL A 1 98 ? 20.229 -22.355 -13.463 1.00 11.37 127 VAL A CA 1
ATOM 727 C C . VAL A 1 98 ? 21.363 -23.170 -12.892 1.00 14.93 127 VAL A C 1
ATOM 728 O O . VAL A 1 98 ? 21.234 -23.760 -11.814 1.00 15.54 127 VAL A O 1
ATOM 732 N N . THR A 1 99 ? 22.517 -23.090 -13.527 1.00 14.42 128 THR A N 1
ATOM 733 C CA . THR A 1 99 ? 23.701 -23.828 -13.073 1.00 16.18 128 THR A CA 1
ATOM 734 C C . THR A 1 99 ? 24.240 -23.303 -11.733 1.00 16.03 128 THR A C 1
ATOM 735 O O . THR A 1 99 ? 24.573 -24.100 -10.858 1.00 22.59 128 THR A O 1
ATOM 747 N N . TYR A 1 101 ? 22.570 -21.468 -9.336 1.00 12.99 130 TYR A N 1
ATOM 748 C CA . TYR A 1 101 ? 21.712 -21.467 -8.146 1.00 11.72 130 TYR A CA 1
ATOM 749 C C . TYR A 1 101 ? 20.837 -22.700 -8.077 1.00 15.14 130 TYR A C 1
ATOM 750 O O . TYR A 1 101 ? 20.090 -22.975 -9.006 1.00 14.77 130 TYR A O 1
ATOM 759 N N . PRO A 1 102 ? 20.894 -23.426 -6.959 1.00 13.70 131 PRO A N 1
ATOM 760 C CA . PRO A 1 102 ? 20.049 -24.614 -6.858 1.00 14.37 131 PRO A CA 1
ATOM 761 C C . PRO A 1 102 ? 18.558 -24.267 -6.922 1.00 12.64 131 PRO A C 1
ATOM 762 O O . PRO A 1 102 ? 17.771 -25.163 -7.376 1.00 19.98 131 PRO A O 1
ATOM 766 N N . SER A 1 103 ? 18.163 -23.059 -6.598 1.00 15.29 132 SER A N 1
ATOM 767 C CA . SER A 1 103 ? 16.711 -22.778 -6.617 1.00 19.58 132 SER A CA 1
ATOM 768 C C . SER A 1 103 ? 16.219 -22.462 -8.055 1.00 18.90 132 SER A C 1
ATOM 769 O O . SER A 1 103 ? 15.014 -22.535 -8.350 1.00 21.03 132 SER A O 1
ATOM 772 N N . TYR A 1 104 ? 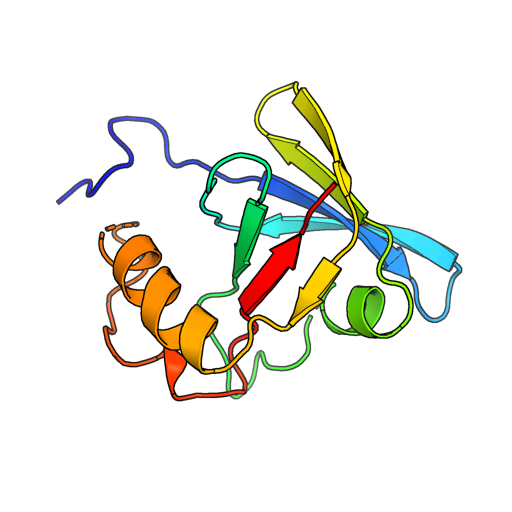1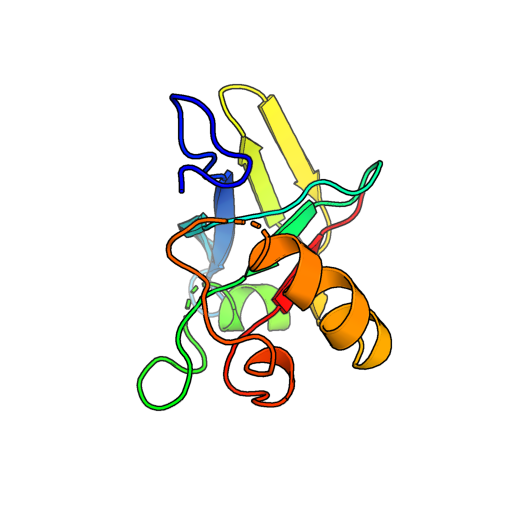7.132 -22.192 -8.953 1.00 14.87 133 TYR A N 1
ATOM 773 C CA A TYR A 1 104 ? 16.721 -22.000 -10.345 0.55 12.33 133 TYR A CA 1
ATOM 774 C CA B TYR A 1 104 ? 16.761 -21.990 -10.358 0.45 14.39 133 TYR A CA 1
ATOM 775 C C . TYR A 1 104 ? 16.910 -23.326 -11.045 1.00 13.20 133 TYR A C 1
ATOM 776 O O . TYR A 1 104 ? 18.040 -23.800 -11.247 1.00 16.65 133 TYR A O 1
ATOM 793 N N . GLN A 1 105 ? 15.783 -23.957 -11.403 1.00 12.98 134 GLN A N 1
ATOM 794 C CA . GLN A 1 105 ? 15.829 -25.357 -11.911 1.00 13.53 134 GLN A CA 1
ATOM 795 C C . 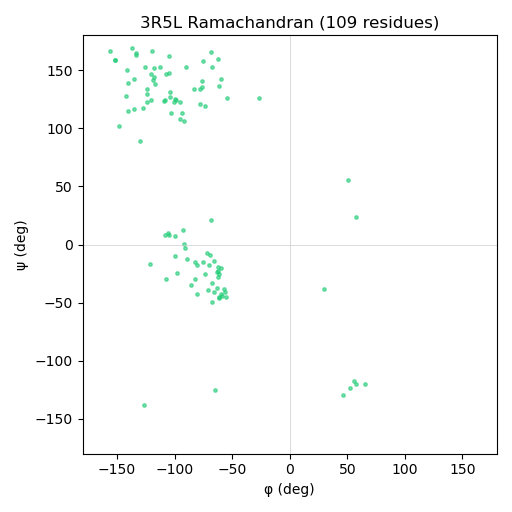GLN A 1 105 ? 15.256 -25.577 -13.301 1.00 16.71 134 GLN A C 1
ATOM 796 O O . GLN A 1 105 ? 15.531 -26.590 -13.928 1.00 18.60 134 GLN A O 1
ATOM 802 N N . ASP A 1 106 ? 14.470 -24.603 -13.794 1.00 17.54 135 ASP A N 1
ATOM 803 C CA . ASP A 1 106 ? 13.758 -24.811 -15.063 1.00 17.48 135 ASP A CA 1
ATOM 804 C C . ASP A 1 106 ? 14.585 -24.215 -16.220 1.00 18.94 135 ASP A C 1
ATOM 805 O O . ASP A 1 106 ? 14.714 -23.008 -16.316 1.00 17.05 135 ASP A O 1
ATOM 810 N N . TYR A 1 107 ? 15.184 -25.061 -17.043 1.00 18.67 136 TYR A N 1
ATOM 811 C CA . TYR A 1 107 ? 16.143 -24.580 -18.040 1.00 22.65 136 TYR A CA 1
ATOM 812 C C . TYR A 1 107 ? 15.492 -23.664 -19.052 1.00 20.34 136 TYR A C 1
ATOM 813 O O . TYR A 1 107 ? 16.181 -22.906 -19.699 1.00 19.50 136 TYR A O 1
ATOM 822 N N . GLN A 1 108 ? 14.176 -23.774 -19.237 1.00 17.51 137 GLN A N 1
ATOM 823 C CA . GLN A 1 108 ? 13.574 -22.969 -20.302 1.00 19.06 137 GLN A CA 1
ATOM 824 C C . GLN A 1 108 ? 12.762 -21.762 -19.833 1.00 16.27 137 GLN A C 1
ATOM 825 O O . GLN A 1 108 ? 12.080 -21.113 -20.626 1.00 17.99 137 GLN A O 1
ATOM 831 N N . SER A 1 109 ? 12.826 -21.413 -18.565 1.00 14.08 138 SER A N 1
ATOM 832 C CA . SER A 1 109 ? 12.007 -20.311 -18.079 1.00 13.04 138 SER A CA 1
ATOM 833 C C . SER A 1 109 ? 12.358 -19.017 -18.754 1.00 15.42 138 SER A C 1
ATOM 834 O O . SER A 1 109 ? 11.566 -18.089 -18.712 1.00 17.47 138 SER A O 1
ATOM 837 N N . TRP A 1 110 ? 13.544 -18.948 -19.358 1.00 14.74 139 TRP A N 1
ATOM 838 C CA . TRP A 1 110 ? 13.920 -17.702 -20.060 1.00 16.93 139 TRP A CA 1
ATOM 839 C C . TRP A 1 110 ? 12.923 -17.385 -21.186 1.00 17.00 139 TRP A C 1
ATOM 840 O O . TRP A 1 110 ? 12.780 -16.203 -21.571 1.00 15.07 139 TRP A O 1
ATOM 851 N N . THR A 1 111 ? 12.174 -18.396 -21.639 1.00 13.00 140 THR A N 1
ATOM 852 C CA . THR A 1 111 ? 11.238 -18.184 -22.754 1.00 13.32 140 THR A CA 1
ATOM 853 C C . THR A 1 111 ? 10.009 -17.427 -22.271 1.00 19.20 140 THR A C 1
ATOM 854 O O . THR A 1 111 ? 9.257 -16.934 -23.102 1.00 17.97 140 THR A O 1
ATOM 858 N N . ASP A 1 112 ? 9.802 -17.339 -20.943 1.00 15.11 141 ASP A N 1
ATOM 859 C CA . ASP A 1 112 ? 8.642 -16.660 -20.393 1.00 14.58 141 ASP A CA 1
ATOM 860 C C . ASP A 1 112 ? 8.981 -15.194 -20.119 1.00 14.26 141 ASP A C 1
ATOM 861 O O . ASP A 1 112 ? 9.690 -14.882 -19.167 1.00 17.24 141 ASP A O 1
ATOM 866 N N . ARG A 1 113 ? 8.463 -14.300 -20.951 1.00 16.65 142 ARG A N 1
ATOM 867 C CA . ARG A 1 113 ? 8.858 -12.908 -20.820 1.00 18.22 142 ARG A CA 1
ATOM 868 C C . ARG A 1 113 ? 8.393 -12.259 -19.517 1.00 18.15 142 ARG A C 1
ATOM 869 O O . ARG A 1 113 ? 8.873 -11.166 -19.163 1.00 21.96 142 ARG A O 1
ATOM 877 N N . THR A 1 114 ? 7.469 -12.892 -18.803 1.00 17.31 143 THR A N 1
ATOM 878 C CA . THR A 1 114 ? 7.085 -12.353 -17.497 1.00 19.29 143 THR A CA 1
ATOM 879 C C . THR A 1 114 ? 8.136 -12.523 -16.396 1.00 18.20 143 THR A C 1
ATOM 880 O O . THR A 1 114 ? 8.023 -11.902 -15.333 1.00 20.61 143 THR A O 1
ATOM 884 N N . ILE A 1 115 ? 9.204 -13.259 -16.677 1.00 16.31 144 ILE A N 1
ATOM 885 C CA . ILE A 1 115 ? 10.336 -13.343 -15.768 1.00 18.03 144 ILE A CA 1
ATOM 886 C C . ILE A 1 115 ? 11.355 -12.298 -16.169 1.00 16.02 144 ILE A C 1
ATOM 887 O O . ILE A 1 115 ? 11.877 -12.341 -17.255 1.00 15.16 144 ILE A O 1
ATOM 892 N N . PRO A 1 116 ? 11.583 -11.282 -15.328 1.00 15.26 145 PRO A N 1
ATOM 893 C CA . PRO A 1 116 ? 12.516 -10.239 -15.777 1.00 14.91 145 PRO A CA 1
ATOM 894 C C . PRO A 1 116 ? 13.955 -10.732 -15.681 1.00 15.00 145 PRO A C 1
ATOM 895 O O . PRO A 1 116 ? 14.331 -11.356 -14.684 1.00 17.08 145 PRO A O 1
ATOM 899 N N . ILE A 1 117 ? 14.736 -10.363 -16.680 1.00 14.35 146 ILE A N 1
ATOM 900 C CA . ILE A 1 117 ? 16.174 -10.628 -16.719 1.00 11.88 146 ILE A CA 1
ATOM 901 C C . ILE A 1 117 ? 16.796 -9.301 -17.192 1.00 12.80 146 ILE A C 1
ATOM 902 O O . ILE A 1 117 ? 16.506 -8.849 -18.326 1.00 13.93 146 ILE A O 1
ATOM 907 N N . VAL A 1 118 ? 17.610 -8.690 -16.342 1.00 13.46 147 VAL A N 1
ATOM 908 C CA . VAL A 1 118 ? 18.055 -7.320 -16.576 1.00 12.31 147 VAL A CA 1
ATOM 909 C C . VAL A 1 118 ? 19.557 -7.258 -16.597 1.00 13.62 147 VAL A C 1
ATOM 910 O O . VAL A 1 118 ? 20.197 -7.839 -15.742 1.00 17.62 147 VAL A O 1
ATOM 914 N N . VAL A 1 119 ? 20.119 -6.570 -17.587 1.00 14.24 148 VAL A N 1
ATOM 915 C CA . VAL A 1 119 ? 21.566 -6.349 -17.637 1.00 11.37 148 VAL A CA 1
ATOM 916 C C . VAL A 1 119 ? 21.906 -4.949 -17.099 1.00 13.72 148 VAL A C 1
ATOM 917 O O . VAL A 1 119 ? 21.363 -3.964 -17.598 1.00 16.57 148 VAL A O 1
ATOM 921 N N . CYS A 1 120 ? 22.776 -4.882 -16.089 1.00 16.79 149 CYS A N 1
ATOM 922 C CA . CYS A 1 120 ? 23.204 -3.585 -15.507 1.00 13.25 149 CYS A CA 1
ATOM 923 C C . CYS A 1 120 ? 24.650 -3.372 -15.926 1.00 20.79 149 CYS A C 1
ATOM 924 O O . CYS A 1 120 ? 25.490 -4.227 -15.705 1.00 22.65 149 CYS A O 1
ATOM 927 N N . GLU A 1 121 ? 24.964 -2.266 -16.581 1.00 20.83 150 GLU A N 1
ATOM 928 C CA . GLU A 1 121 ? 26.342 -2.114 -16.988 1.00 20.97 150 GLU A CA 1
ATOM 929 C C . GLU A 1 121 ? 26.829 -0.741 -16.655 1.00 18.34 150 GLU A C 1
ATOM 930 O O . GLU A 1 121 ? 26.044 0.150 -16.398 1.00 21.18 150 GLU A O 1
ATOM 936 N N . PRO A 1 122 ? 28.146 -0.561 -16.674 1.00 23.04 151 PRO A N 1
ATOM 937 C CA . PRO A 1 122 ? 28.741 0.685 -16.208 1.00 28.71 151 PRO A CA 1
ATOM 938 C C . PRO A 1 122 ? 28.420 1.872 -17.109 1.00 49.76 151 PRO A C 1
ATOM 939 O O . PRO A 1 122 ? 28.054 1.680 -18.272 1.00 63.56 151 PRO A O 1
#

B-factor: mean 24.61, std 13.3, range [10.08, 184.29]

Sequence (114 aa):
GLGGTFQKIPVALLTTTGRKTGQPRVNPLYFLRRDGGRVIVAASKGGAEKNPWYLNLKANPKVQVQIKKEVLDLTTARDATDEERAEYWPQLVTYPSYYQDYQSWTDRTIPIVVCEP

GO terms:
  GO:0070967 coenzyme F420 binding (F, IMP)
  GO:0005886 plasma membrane (C, HDA)
  GO:0052755 coenzyme F420H2:quinone oxidoreductase activity (F, EXP)
  GO:0005886 plasma membrane (C, EXP)
  GO:0009274 peptidoglycan-based cell wall (C, HDA)

Organism: Mycobacterium tuberculosis (strain ATCC 25618 / H37Rv) (NCBI:txid83332)

Nearest PDB structures (foldseek):
  3r5l-assembly1_A  TM=1.009E+00  e=1.267E-23  Mycobacterium tuberculosis
  3r5w-assembly1_A  TM=8.743E-01  e=7.819E-17  Mycobacterium tuberculosis
  3r5z-assembly2_B  TM=8.454E-01  e=1.520E-09  Nocardia farcinica
  3r5y-assembly3_C  TM=8.340E-01  e=1.715E-09  Nocardia farcinica
  2iab-assembly1_A  TM=7.633E-01  e=9.064E-06  Streptomyces avermitilis

Solvent-accessible surface area: 6895 Å² total

Radius of gyration: 13.52 Å; Cα contacts (8 Å, |Δi|>4): 220; chains: 1; bounding box: 32×40×29 Å

CATH classification: 2.30.110.10

InterPro domains:
  IPR004378 F420H(2)-dependent quinone reductase [PF04075] (22-151)
  IPR004378 F420H(2)-dependent quinone reductase [TIGR00026] (38-150)
  IPR012349 FMN-binding split barrel [G3DSA:2.30.110.10] (14-151)

Foldseek 3Di:
DQQPQPPHQWWKWKWFADLVHRHIDIDIFHWDDDPQKIKTWDQDFDVCFPDSNVRCVNPQWMWIATPNDIDTWGKDFQDLVRLLVCLVVSCSRVVRPDNPCSVPPSITIMMTGD

Secondary structure (DSSP, 8-state):
--TT-TTS---EEEEEE-TTT-SEEEEEEEEEEETTEEEEE-S--GGG----HHHHHH--EEEEEETTEEEEEEEEEPPHHHHHHHHHHHH--TT---TTGGG-TTS-EEEEE-